Protein AF-A0A7X6ZI01-F1 (afdb_monomer_lite)

Foldseek 3Di:
DDADPQGDDPDDDPVVVVVVVVVVVPPDDPDDCPPPDDPDDDPDAAADPAKDKDWWFDPPPPRPIKIKIKGFAPDWAEWEAEPVDPPADIWGPDPVQFPDPVVWTKGADDDPVGIDTNCVVVVVVCVVVVHTGIYIYID

Structure (mmCIF, N/CA/C/O backbone):
data_AF-A0A7X6ZI01-F1
#
_entry.id   AF-A0A7X6ZI01-F1
#
loop_
_atom_site.group_PDB
_atom_site.id
_atom_site.type_symbol
_atom_site.label_atom_id
_atom_site.label_alt_id
_atom_site.label_comp_id
_atom_site.label_asym_id
_atom_site.label_entity_id
_atom_site.label_seq_id
_atom_site.pdbx_PDB_ins_code
_atom_site.Cartn_x
_atom_site.Cartn_y
_atom_site.Cartn_z
_atom_site.occupancy
_atom_site.B_iso_or_equiv
_atom_site.auth_seq_id
_atom_site.auth_comp_id
_atom_site.auth_asym_id
_atom_site.auth_atom_id
_atom_site.pdbx_PDB_model_num
ATOM 1 N N . MET A 1 1 ? 32.053 9.815 -32.940 1.00 54.69 1 MET A N 1
ATOM 2 C CA . MET A 1 1 ? 31.666 9.407 -31.574 1.00 54.69 1 MET A CA 1
ATOM 3 C C . MET A 1 1 ? 30.928 8.091 -31.699 1.00 54.69 1 MET A C 1
ATOM 5 O O . MET A 1 1 ? 29.859 8.072 -32.291 1.00 54.69 1 MET A O 1
ATOM 9 N N . THR A 1 2 ? 31.544 6.990 -31.284 1.00 57.69 2 THR A N 1
ATOM 10 C CA . THR A 1 2 ? 30.920 5.661 -31.277 1.00 57.69 2 THR A CA 1
ATOM 11 C C . THR A 1 2 ? 29.871 5.624 -30.170 1.00 57.69 2 THR A C 1
ATOM 13 O O . THR A 1 2 ? 30.182 5.929 -29.021 1.00 57.69 2 THR A O 1
ATOM 16 N N . ALA A 1 3 ? 28.622 5.323 -30.525 1.00 75.00 3 ALA A N 1
ATOM 17 C CA . ALA A 1 3 ? 27.555 5.129 -29.554 1.00 75.00 3 ALA A CA 1
ATOM 18 C C . ALA A 1 3 ? 27.797 3.795 -28.837 1.00 75.00 3 ALA A C 1
ATOM 20 O O . ALA A 1 3 ? 27.631 2.730 -29.426 1.00 75.00 3 ALA A O 1
ATOM 21 N N . GLU A 1 4 ? 28.257 3.862 -27.592 1.00 85.12 4 GLU A N 1
ATOM 22 C CA . GLU A 1 4 ? 28.351 2.690 -26.724 1.00 85.12 4 GLU A CA 1
ATOM 23 C C . GLU A 1 4 ? 26.926 2.252 -26.317 1.00 85.1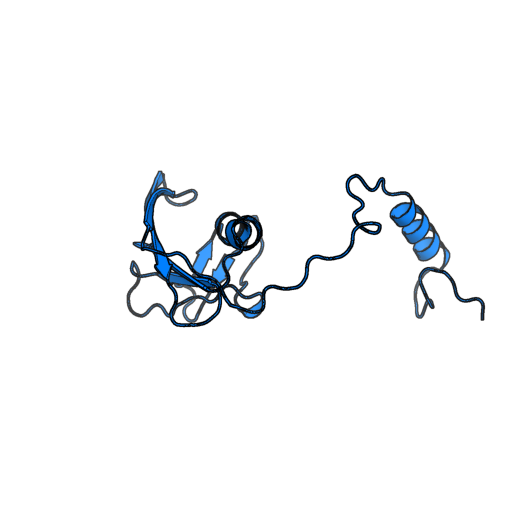2 4 GLU A C 1
ATOM 25 O O . GLU A 1 4 ? 26.036 3.102 -26.193 1.00 85.12 4 GLU A O 1
ATOM 30 N N . PRO A 1 5 ? 26.673 0.955 -26.063 1.00 87.62 5 PRO A N 1
ATOM 31 C CA . PRO A 1 5 ? 25.332 0.448 -25.738 1.00 87.62 5 PRO A CA 1
ATOM 32 C C . PRO A 1 5 ? 24.790 0.958 -24.388 1.00 87.62 5 PRO A C 1
ATOM 34 O O . PRO A 1 5 ? 23.607 0.818 -24.095 1.00 87.62 5 PRO A O 1
ATOM 37 N N . TYR A 1 6 ? 25.651 1.574 -23.576 1.00 87.06 6 TYR A N 1
ATOM 38 C CA . TYR A 1 6 ? 25.330 2.247 -22.315 1.00 87.06 6 TYR A CA 1
ATOM 39 C C . TYR A 1 6 ? 25.322 3.784 -22.428 1.00 87.06 6 TYR A C 1
ATOM 41 O O . TYR A 1 6 ? 25.339 4.482 -21.414 1.00 87.06 6 TYR A O 1
ATOM 49 N N . GLY A 1 7 ? 25.290 4.329 -23.646 1.00 90.19 7 GLY A N 1
ATOM 50 C CA . GLY A 1 7 ? 25.191 5.766 -23.897 1.00 90.19 7 GLY A CA 1
ATOM 51 C C . GLY A 1 7 ? 26.532 6.508 -23.862 1.00 90.19 7 GLY A C 1
ATOM 52 O O . GLY A 1 7 ? 27.585 5.949 -24.164 1.00 90.19 7 GLY A O 1
ATOM 53 N N . ILE A 1 8 ? 26.487 7.807 -23.544 1.00 90.19 8 ILE A N 1
ATOM 54 C CA . ILE A 1 8 ? 27.651 8.707 -23.561 1.00 90.19 8 ILE A CA 1
ATOM 55 C C . ILE A 1 8 ? 28.145 8.939 -22.133 1.00 90.19 8 ILE A C 1
ATOM 57 O O . ILE A 1 8 ? 27.376 9.319 -21.250 1.00 90.19 8 ILE A O 1
ATOM 61 N N . ILE A 1 9 ? 29.447 8.766 -21.912 1.00 87.75 9 ILE A N 1
ATOM 62 C CA . ILE A 1 9 ? 30.076 9.049 -20.620 1.00 87.75 9 ILE A CA 1
ATOM 63 C C . ILE A 1 9 ? 30.339 10.552 -20.518 1.00 87.75 9 ILE A C 1
ATOM 65 O O . ILE A 1 9 ? 31.178 11.088 -21.237 1.00 87.75 9 ILE A O 1
ATOM 69 N N . LEU A 1 10 ? 29.624 11.225 -19.617 1.00 88.56 10 LEU A N 1
ATOM 70 C CA . LEU A 1 10 ? 29.788 12.663 -19.366 1.00 88.56 10 LEU A CA 1
ATOM 71 C C . LEU A 1 10 ? 30.878 12.959 -18.323 1.00 88.56 10 LEU A C 1
ATOM 73 O O . LEU A 1 10 ? 31.504 14.014 -18.369 1.00 88.56 10 LEU A O 1
ATOM 77 N N . ALA A 1 11 ? 31.112 12.031 -17.389 1.00 86.44 11 ALA A N 1
ATOM 78 C CA . ALA A 1 11 ? 32.152 12.112 -16.365 1.00 86.44 11 ALA A CA 1
ATOM 79 C C . ALA A 1 11 ? 32.464 10.719 -15.781 1.00 86.44 11 ALA A C 1
ATOM 81 O O . ALA A 1 11 ? 31.610 9.831 -15.790 1.00 86.44 11 ALA A O 1
ATOM 82 N N . GLY A 1 12 ? 33.669 10.546 -15.227 1.00 85.69 12 GLY A N 1
ATOM 83 C CA . GLY A 1 12 ? 34.103 9.321 -14.539 1.00 85.69 12 GLY A CA 1
ATOM 84 C C . GLY A 1 12 ? 35.096 8.463 -15.330 1.00 85.69 12 GLY A C 1
ATOM 85 O O . GLY A 1 12 ? 35.600 8.860 -16.377 1.00 85.69 12 GLY A O 1
ATOM 86 N N . MET A 1 13 ? 35.417 7.281 -14.794 1.00 89.88 13 MET A N 1
ATOM 87 C CA . MET A 1 13 ? 36.389 6.359 -15.393 1.00 89.88 13 MET A CA 1
ATOM 88 C C . MET A 1 13 ? 35.712 5.440 -16.414 1.00 89.88 13 MET A C 1
ATOM 90 O O . MET A 1 13 ? 34.947 4.551 -16.035 1.00 89.88 13 MET A O 1
ATOM 94 N N . THR A 1 14 ? 36.046 5.606 -17.695 1.00 89.94 14 THR A N 1
ATOM 95 C CA . THR A 1 14 ? 35.467 4.841 -18.813 1.00 89.94 14 THR A CA 1
ATOM 96 C C . THR A 1 14 ? 35.502 3.329 -18.596 1.00 89.94 14 THR A C 1
ATOM 98 O O . THR A 1 14 ? 34.489 2.652 -18.774 1.00 89.94 14 THR A O 1
ATOM 101 N N . ASP A 1 15 ? 36.625 2.796 -18.112 1.00 91.19 15 ASP A N 1
ATOM 102 C CA . ASP A 1 15 ? 36.764 1.354 -17.890 1.00 91.19 15 ASP A CA 1
ATOM 103 C C . ASP A 1 15 ? 35.873 0.834 -16.757 1.00 91.19 15 ASP A C 1
ATOM 105 O O . ASP A 1 15 ? 35.424 -0.311 -16.786 1.00 91.19 15 ASP A O 1
ATOM 109 N N . ALA A 1 16 ? 35.603 1.658 -15.741 1.00 93.31 16 ALA A N 1
ATOM 110 C CA . ALA A 1 16 ? 34.725 1.270 -14.641 1.00 93.31 16 ALA A CA 1
ATOM 111 C C . ALA A 1 16 ? 33.264 1.179 -15.105 1.00 93.31 16 ALA A C 1
ATOM 113 O O . ALA A 1 16 ? 32.555 0.250 -14.706 1.00 93.31 16 ALA A O 1
ATOM 114 N N . VAL A 1 17 ? 32.840 2.099 -15.977 1.00 91.69 17 VAL A N 1
ATOM 115 C CA . VAL A 1 17 ? 31.513 2.078 -16.611 1.00 91.69 17 VAL A CA 1
ATOM 116 C C . VAL A 1 17 ? 31.376 0.844 -17.497 1.00 91.69 17 VAL A C 1
ATOM 118 O O . VAL A 1 17 ? 30.448 0.061 -17.298 1.00 91.69 17 VAL A O 1
ATOM 121 N N . ARG A 1 18 ? 32.349 0.601 -18.386 1.00 92.31 18 ARG A N 1
ATOM 122 C CA . ARG A 1 18 ? 32.354 -0.565 -19.280 1.00 92.31 18 ARG A CA 1
ATOM 123 C C . ARG A 1 18 ? 32.269 -1.883 -18.510 1.00 92.31 18 ARG A C 1
ATOM 125 O O . ARG A 1 18 ? 31.358 -2.669 -18.749 1.00 92.31 18 ARG A O 1
ATOM 132 N N . ARG A 1 19 ? 33.143 -2.100 -17.518 1.00 94.62 19 ARG A N 1
ATOM 133 C CA . ARG A 1 19 ? 33.111 -3.319 -16.684 1.00 94.62 19 ARG A CA 1
ATOM 134 C C . ARG A 1 19 ? 31.791 -3.486 -15.934 1.00 94.62 19 ARG A C 1
ATOM 136 O O . ARG A 1 19 ? 31.326 -4.607 -15.743 1.00 94.62 19 ARG A O 1
ATOM 143 N N . SER A 1 20 ? 31.199 -2.386 -15.468 1.00 93.25 20 SER A N 1
ATOM 144 C CA . SER A 1 20 ? 29.922 -2.432 -14.751 1.00 93.25 20 SER A CA 1
ATOM 145 C C . SER A 1 20 ? 28.776 -2.815 -15.675 1.00 93.25 20 SER A C 1
ATOM 147 O O . SER A 1 20 ? 27.977 -3.667 -15.294 1.00 93.25 20 SER A O 1
ATOM 149 N N . TYR A 1 21 ? 28.746 -2.260 -16.888 1.00 94.06 21 TYR A N 1
ATOM 150 C CA . TYR A 1 21 ? 27.786 -2.643 -17.916 1.00 94.06 21 TYR A CA 1
ATOM 151 C C . TYR A 1 21 ? 27.943 -4.110 -18.318 1.00 94.06 21 TYR A C 1
ATOM 153 O O . TYR A 1 21 ? 26.971 -4.852 -18.281 1.00 94.06 21 TYR A O 1
ATOM 161 N N . GLU A 1 22 ? 29.161 -4.567 -18.617 1.00 95.06 22 GLU A N 1
ATOM 162 C CA . GLU A 1 22 ? 29.402 -5.967 -18.986 1.00 95.06 22 GLU A CA 1
ATOM 163 C C . GLU A 1 22 ? 28.988 -6.949 -17.887 1.00 95.06 22 GLU A C 1
ATOM 165 O O . GLU A 1 22 ? 28.544 -8.057 -18.179 1.00 95.06 22 GLU A O 1
ATOM 170 N N . ARG A 1 23 ? 29.165 -6.569 -16.617 1.00 95.94 23 ARG A N 1
ATOM 171 C CA . ARG A 1 23 ? 28.719 -7.364 -15.470 1.00 95.94 23 ARG A CA 1
ATOM 172 C C . ARG A 1 23 ? 27.199 -7.370 -15.347 1.00 95.94 23 ARG A C 1
ATOM 174 O O . ARG A 1 23 ? 26.645 -8.421 -15.059 1.00 95.94 23 ARG A O 1
ATOM 181 N N . TRP A 1 24 ? 26.545 -6.226 -15.542 1.00 93.06 24 TRP A N 1
ATOM 182 C CA . TRP A 1 24 ? 25.085 -6.115 -15.538 1.00 93.06 24 TRP A CA 1
ATOM 183 C C . TRP A 1 24 ? 24.458 -6.927 -16.680 1.00 93.06 24 TRP A C 1
ATOM 185 O O . TRP A 1 24 ? 23.585 -7.745 -16.428 1.00 93.06 24 TRP A O 1
ATOM 195 N N . ALA A 1 25 ? 24.983 -6.803 -17.901 1.00 92.81 25 ALA A N 1
ATOM 196 C CA . ALA A 1 25 ? 24.504 -7.526 -19.081 1.00 92.81 25 ALA A CA 1
ATOM 197 C C . ALA A 1 25 ? 24.701 -9.052 -18.994 1.00 92.81 25 ALA A C 1
ATOM 199 O O . ALA A 1 25 ? 24.052 -9.802 -19.714 1.00 92.81 25 ALA A O 1
ATOM 200 N N . ARG A 1 26 ? 25.608 -9.519 -18.123 1.00 94.44 26 ARG A N 1
ATOM 201 C CA . ARG A 1 26 ? 25.838 -10.943 -17.827 1.00 94.44 26 ARG A CA 1
ATOM 202 C C . ARG A 1 26 ? 25.020 -11.466 -16.645 1.00 94.44 26 ARG A C 1
ATOM 204 O O . ARG A 1 26 ? 25.174 -12.636 -16.296 1.00 94.44 26 ARG A O 1
ATOM 211 N N . GLN A 1 27 ? 24.209 -10.633 -15.992 1.00 94.00 27 GLN A N 1
ATOM 212 C CA . GLN A 1 27 ? 23.311 -11.127 -14.952 1.00 94.00 27 GLN A CA 1
ATOM 213 C C . GLN A 1 27 ? 22.333 -12.116 -15.583 1.00 94.00 27 GLN A C 1
ATOM 215 O O . GLN A 1 27 ? 21.741 -11.834 -16.621 1.00 94.00 27 GLN A O 1
ATOM 220 N N . ALA A 1 28 ? 22.210 -13.297 -14.976 1.00 92.94 28 ALA A N 1
ATOM 221 C CA . ALA A 1 28 ? 21.239 -14.278 -15.424 1.00 92.94 28 ALA A CA 1
ATOM 222 C C . ALA A 1 28 ? 19.838 -13.682 -15.255 1.00 92.94 28 ALA A C 1
ATOM 224 O O . ALA A 1 28 ? 19.469 -13.289 -14.150 1.00 92.94 28 ALA A O 1
ATOM 225 N N . VAL A 1 29 ? 19.092 -13.604 -16.354 1.00 88.94 29 VAL A N 1
ATOM 226 C CA . VAL A 1 29 ? 17.675 -13.252 -16.327 1.00 88.94 29 VAL A CA 1
ATOM 227 C C . VAL A 1 29 ? 16.918 -14.544 -16.055 1.00 88.94 29 VAL A C 1
ATOM 229 O O . VAL A 1 29 ? 16.878 -15.447 -16.886 1.00 88.94 29 VAL A O 1
ATOM 232 N N . ASP A 1 30 ? 16.391 -14.658 -14.846 1.00 89.62 30 ASP A N 1
ATOM 233 C CA . ASP A 1 30 ? 15.565 -15.773 -14.391 1.00 89.62 30 ASP A CA 1
ATOM 234 C C . ASP A 1 30 ? 14.121 -15.667 -14.898 1.00 89.62 30 ASP A C 1
ATOM 236 O O . ASP A 1 30 ? 13.437 -16.684 -15.031 1.00 89.62 30 ASP A O 1
ATOM 240 N N . TRP A 1 31 ? 13.678 -14.454 -15.238 1.00 85.25 31 TRP A N 1
ATOM 241 C CA . TRP A 1 31 ? 12.353 -14.201 -15.786 1.00 85.25 31 TRP A CA 1
ATOM 242 C C . TRP A 1 31 ? 12.384 -13.158 -16.911 1.00 85.25 31 TRP A C 1
ATOM 244 O O . TRP A 1 31 ? 12.428 -11.954 -16.666 1.00 85.25 31 TRP A O 1
ATOM 254 N N . ASP A 1 32 ? 12.358 -13.637 -18.157 1.00 86.75 32 ASP A N 1
ATOM 255 C CA . ASP A 1 32 ? 12.221 -12.807 -19.356 1.00 86.75 32 ASP A CA 1
ATOM 256 C C . ASP A 1 32 ? 10.789 -12.924 -19.901 1.00 86.75 32 ASP A C 1
ATOM 258 O O . ASP A 1 32 ? 10.286 -14.027 -20.128 1.00 86.75 32 ASP A O 1
ATOM 262 N N . LEU A 1 33 ? 10.119 -11.783 -20.056 1.00 87.62 33 LEU A N 1
ATOM 263 C CA . LEU A 1 33 ? 8.774 -11.667 -20.628 1.00 87.62 33 LEU A CA 1
ATOM 264 C C . LEU A 1 33 ? 8.772 -10.806 -21.901 1.00 87.62 33 LEU A C 1
ATOM 266 O O . LEU A 1 33 ? 7.707 -10.418 -22.373 1.00 87.62 33 LEU A O 1
ATOM 270 N N . THR A 1 34 ? 9.947 -10.478 -22.447 1.00 87.50 34 THR A N 1
ATOM 271 C CA . THR A 1 34 ? 10.099 -9.534 -23.568 1.00 87.50 34 THR A CA 1
ATOM 272 C C . THR A 1 34 ? 9.475 -10.056 -24.865 1.00 87.50 34 THR A C 1
ATOM 274 O O . THR A 1 34 ? 9.103 -9.272 -25.736 1.00 87.50 34 THR A O 1
ATOM 277 N N . ASP A 1 35 ? 9.336 -11.375 -25.000 1.00 90.62 35 ASP A N 1
ATOM 278 C CA . ASP A 1 35 ? 8.684 -12.043 -26.129 1.00 90.62 35 ASP A CA 1
ATOM 279 C C . ASP A 1 35 ? 7.157 -12.136 -25.989 1.00 90.62 35 ASP A C 1
ATOM 281 O O . ASP A 1 35 ? 6.468 -12.523 -26.938 1.00 90.62 35 ASP A O 1
ATOM 285 N N . ARG A 1 36 ? 6.608 -11.778 -24.823 1.00 88.81 36 ARG A N 1
ATOM 286 C CA . ARG A 1 36 ? 5.172 -11.837 -24.567 1.00 88.81 36 ARG A CA 1
ATOM 287 C C . ARG A 1 36 ? 4.521 -10.494 -24.882 1.00 88.81 36 ARG A C 1
ATOM 289 O O . ARG A 1 36 ? 5.055 -9.447 -24.511 1.00 88.81 36 ARG A O 1
ATOM 296 N N . PRO A 1 37 ? 3.350 -10.494 -25.541 1.00 87.38 37 PRO A N 1
ATOM 297 C CA . PRO A 1 37 ? 2.565 -9.278 -25.661 1.00 87.38 37 PRO A CA 1
ATOM 298 C C . PRO A 1 37 ? 2.209 -8.774 -24.258 1.00 87.38 37 PRO A C 1
ATOM 300 O O . PRO A 1 37 ? 1.854 -9.559 -23.380 1.00 87.38 37 PRO A O 1
ATOM 303 N N . VAL A 1 38 ? 2.328 -7.464 -24.052 1.00 84.69 38 VAL A N 1
ATOM 304 C CA . VAL A 1 38 ? 1.908 -6.822 -22.805 1.00 84.69 38 VAL A CA 1
ATOM 305 C C . VAL A 1 38 ? 0.386 -6.890 -22.727 1.00 84.69 38 VAL A C 1
ATOM 307 O O . VAL A 1 38 ? -0.291 -6.552 -23.703 1.00 84.69 38 VAL A O 1
ATOM 310 N N . ASP A 1 39 ? -0.145 -7.311 -21.580 1.00 82.31 39 ASP A N 1
ATOM 311 C CA . ASP A 1 39 ? -1.584 -7.264 -21.334 1.00 82.31 39 ASP A CA 1
ATOM 312 C C . ASP A 1 39 ? -2.085 -5.822 -21.470 1.00 82.31 39 ASP A C 1
ATOM 314 O O . ASP A 1 39 ? -1.429 -4.864 -21.046 1.00 82.31 39 ASP A O 1
ATOM 318 N N . ALA A 1 40 ? -3.252 -5.650 -22.091 1.00 84.19 40 ALA A N 1
ATOM 319 C CA . ALA A 1 40 ? -3.862 -4.333 -22.171 1.00 84.19 40 ALA A CA 1
ATOM 320 C C . ALA A 1 40 ? -4.107 -3.802 -20.746 1.00 84.19 40 ALA A C 1
ATOM 322 O O . ALA A 1 40 ? -4.544 -4.566 -19.885 1.00 84.19 40 ALA A O 1
ATOM 323 N N . PRO A 1 41 ? -3.839 -2.513 -20.475 1.00 80.75 41 PRO A N 1
ATOM 324 C CA . PRO A 1 41 ? -4.120 -1.953 -19.165 1.00 80.75 41 PRO A CA 1
ATOM 325 C C . PRO A 1 41 ? -5.626 -1.991 -18.902 1.00 80.75 41 PRO A C 1
ATOM 327 O O . PRO A 1 41 ? -6.423 -1.637 -19.777 1.00 80.75 41 PRO A O 1
ATOM 330 N N . ASP A 1 42 ? -6.013 -2.361 -17.684 1.00 83.81 42 ASP A N 1
ATOM 331 C CA . ASP A 1 42 ? -7.399 -2.224 -17.257 1.00 83.81 42 ASP A CA 1
ATOM 332 C C . ASP A 1 42 ? -7.801 -0.745 -17.260 1.00 83.81 42 ASP A C 1
ATOM 334 O O . ASP A 1 42 ? -7.125 0.125 -16.707 1.00 83.81 42 ASP A O 1
ATOM 338 N N . LEU A 1 43 ? -8.922 -0.452 -17.920 1.00 87.69 43 LEU A N 1
ATOM 339 C CA . LEU A 1 43 ? -9.434 0.914 -18.070 1.00 87.69 43 LEU A CA 1
ATOM 340 C C . LEU A 1 43 ? -10.318 1.348 -16.896 1.00 87.69 43 LEU A C 1
ATOM 342 O O . LEU A 1 43 ? -10.714 2.511 -16.819 1.00 87.69 43 LEU A O 1
ATOM 346 N N . GLN A 1 44 ? -10.666 0.416 -16.009 1.00 90.75 44 GLN A N 1
ATOM 347 C CA . GLN A 1 44 ? -11.534 0.659 -14.866 1.00 90.75 44 GLN A CA 1
ATOM 348 C C . GLN A 1 44 ? -10.772 0.395 -13.578 1.00 90.75 44 GLN A C 1
ATOM 350 O O . GLN A 1 44 ? -10.114 -0.630 -13.439 1.00 90.75 44 GLN A O 1
ATOM 355 N N . GLN A 1 45 ? -10.902 1.322 -12.631 1.00 91.81 45 GLN A N 1
ATOM 356 C CA . GLN A 1 45 ? -10.361 1.119 -11.298 1.00 91.81 45 GLN A CA 1
ATOM 357 C C . GLN A 1 45 ? -11.168 0.068 -10.543 1.00 91.81 45 GLN A C 1
ATOM 359 O O . GLN A 1 45 ? -12.396 0.015 -10.619 1.00 91.81 45 GLN A O 1
ATOM 364 N N . THR A 1 46 ? -10.457 -0.723 -9.760 1.00 93.62 46 THR A N 1
ATOM 365 C CA . THR A 1 46 ? -10.992 -1.838 -8.985 1.00 93.62 46 THR A CA 1
ATOM 366 C C . THR A 1 46 ? -10.936 -1.563 -7.482 1.00 93.62 46 THR A C 1
ATOM 368 O O . THR A 1 46 ? -10.080 -0.838 -6.967 1.00 93.62 46 THR A O 1
ATOM 371 N N . THR A 1 47 ? -11.865 -2.168 -6.747 1.00 95.38 47 THR A N 1
ATOM 372 C CA . THR A 1 47 ? -11.888 -2.183 -5.281 1.00 95.38 47 THR A CA 1
ATOM 373 C C . THR A 1 47 ? -12.497 -3.498 -4.792 1.00 95.38 47 THR A C 1
ATOM 375 O O . THR A 1 47 ? -13.001 -4.292 -5.588 1.00 95.38 47 THR A O 1
ATOM 378 N N . ILE A 1 48 ? -12.441 -3.767 -3.489 1.00 95.12 48 ILE A N 1
ATOM 379 C CA . ILE A 1 48 ? -13.053 -4.970 -2.913 1.00 95.12 48 ILE A CA 1
ATOM 380 C C . ILE A 1 48 ? -14.581 -4.859 -2.914 1.00 95.12 48 ILE A C 1
ATOM 382 O O . ILE A 1 48 ? -15.137 -3.789 -2.698 1.00 95.12 48 ILE A O 1
ATOM 386 N N . GLY A 1 49 ? -15.283 -5.978 -3.105 1.00 95.12 49 GLY A N 1
ATOM 387 C CA . GLY A 1 49 ? -16.752 -5.976 -3.141 1.00 95.12 49 GLY A CA 1
ATOM 388 C C . GLY A 1 49 ? -17.427 -5.777 -1.777 1.00 95.12 49 GLY A C 1
ATOM 389 O O . GLY A 1 49 ? -18.585 -5.374 -1.716 1.00 95.12 49 GLY A O 1
ATOM 390 N N . GLN A 1 50 ? -16.731 -6.067 -0.674 1.00 95.00 50 GLN A N 1
ATOM 391 C CA . GLN A 1 50 ? -17.263 -5.936 0.684 1.00 95.00 50 GLN A CA 1
ATOM 392 C C . GLN A 1 50 ? -16.149 -5.683 1.698 1.00 95.00 50 GLN A C 1
ATOM 394 O O . GLN A 1 50 ? -14.990 -6.012 1.449 1.00 95.00 50 GLN A O 1
ATOM 399 N N . ARG A 1 51 ? -16.519 -5.144 2.865 1.00 97.19 51 ARG A N 1
ATOM 400 C CA . ARG A 1 51 ? -15.583 -4.943 3.976 1.00 97.19 51 ARG A CA 1
ATOM 401 C C . ARG A 1 51 ? -15.073 -6.279 4.529 1.00 97.19 51 ARG A C 1
ATOM 403 O O . ARG A 1 51 ? -15.858 -7.210 4.709 1.00 97.19 51 ARG A O 1
ATOM 410 N N . VAL A 1 52 ? -13.790 -6.348 4.872 1.00 97.12 52 VAL A N 1
ATOM 411 C CA . VAL A 1 52 ? -13.153 -7.532 5.471 1.00 97.12 52 VAL A CA 1
ATOM 412 C C . VAL A 1 52 ? -12.274 -7.103 6.639 1.00 97.12 52 VAL A C 1
ATOM 414 O O . VAL A 1 52 ? -11.518 -6.146 6.525 1.00 97.12 52 VAL A O 1
ATOM 417 N N . ALA A 1 53 ? -12.355 -7.816 7.763 1.00 97.44 53 ALA A N 1
ATOM 418 C CA . ALA A 1 53 ? -11.535 -7.556 8.942 1.00 97.44 53 ALA A CA 1
ATOM 419 C C . ALA A 1 53 ? -10.571 -8.718 9.201 1.00 97.44 53 ALA A C 1
ATOM 421 O O . ALA A 1 53 ? -10.963 -9.884 9.137 1.00 97.44 53 ALA A O 1
ATOM 422 N N . VAL A 1 54 ? -9.320 -8.400 9.529 1.00 94.94 54 VAL A N 1
ATOM 423 C CA . VAL A 1 54 ? -8.292 -9.377 9.899 1.00 94.94 54 VAL A CA 1
ATOM 424 C C . VAL A 1 54 ? -7.618 -8.917 11.182 1.00 94.94 54 VAL A C 1
ATOM 426 O O . VAL A 1 54 ? -7.157 -7.782 11.276 1.00 94.94 54 VAL A O 1
ATOM 429 N N . SER A 1 55 ? -7.527 -9.809 12.168 1.00 93.69 55 SER A N 1
ATOM 430 C CA . SER A 1 55 ? -6.864 -9.529 13.442 1.00 93.69 55 SER A CA 1
ATOM 431 C C . SER A 1 55 ? -5.663 -10.444 13.642 1.00 93.69 55 SER A C 1
ATOM 433 O O . SER A 1 55 ? -5.781 -11.667 13.541 1.00 93.69 55 SER A O 1
ATOM 435 N N . GLY A 1 56 ? -4.525 -9.867 14.013 1.00 89.19 56 GLY A N 1
ATOM 436 C CA . GLY A 1 56 ? -3.281 -10.600 14.230 1.00 89.19 56 GLY A CA 1
ATOM 437 C C . GLY A 1 56 ? -2.352 -9.894 15.216 1.00 89.19 56 GLY A C 1
ATOM 438 O O . GLY A 1 56 ? -2.638 -8.775 15.641 1.00 89.19 56 GLY A O 1
ATOM 439 N N . PRO A 1 57 ? -1.256 -10.547 15.631 1.00 86.88 57 PRO A N 1
ATOM 440 C CA . PRO A 1 57 ? -0.277 -9.937 16.522 1.00 86.88 57 PRO A CA 1
ATOM 441 C C . PRO A 1 57 ? 0.511 -8.835 15.801 1.00 86.88 57 PRO A C 1
ATOM 443 O O . PRO A 1 57 ? 1.016 -9.042 14.698 1.00 86.88 57 PRO A O 1
ATOM 446 N N . GLY A 1 58 ? 0.671 -7.681 16.446 1.00 78.44 58 GLY A N 1
ATOM 447 C CA . GLY A 1 58 ? 1.564 -6.627 15.971 1.00 78.44 58 GLY A CA 1
ATOM 448 C C . GLY A 1 58 ? 3.039 -7.013 16.129 1.00 78.44 58 GLY A C 1
ATOM 449 O O . GLY A 1 58 ? 3.456 -7.504 17.179 1.00 78.44 58 GLY A O 1
ATOM 450 N N . THR A 1 59 ? 3.853 -6.748 15.103 1.00 74.81 59 THR A N 1
ATOM 451 C CA . THR A 1 59 ? 5.282 -7.117 15.078 1.00 74.81 59 THR A CA 1
ATOM 452 C C . THR A 1 59 ? 6.132 -6.351 16.099 1.00 74.81 59 THR A C 1
ATOM 454 O O . THR A 1 59 ? 7.118 -6.891 16.591 1.00 74.81 59 THR A O 1
ATOM 457 N N . PHE A 1 60 ? 5.773 -5.104 16.433 1.00 69.38 60 PHE A N 1
ATOM 458 C CA . PHE A 1 60 ? 6.612 -4.224 17.265 1.00 69.38 60 PHE A CA 1
ATOM 459 C C . PHE A 1 60 ? 6.110 -3.991 18.695 1.00 69.38 60 PHE A C 1
ATOM 461 O O . PHE A 1 60 ? 6.925 -3.754 19.582 1.00 69.38 60 PHE A O 1
ATOM 468 N N . LEU A 1 61 ? 4.800 -4.054 18.939 1.00 63.44 61 LEU A N 1
ATOM 469 C CA . LEU A 1 61 ? 4.189 -3.780 20.245 1.00 63.44 61 LEU A CA 1
ATOM 470 C C . LEU A 1 61 ? 3.814 -5.091 20.939 1.00 63.44 61 LEU A C 1
ATOM 472 O O . LEU A 1 61 ? 2.652 -5.465 20.983 1.00 63.44 61 LEU A O 1
ATOM 476 N N . GLY A 1 62 ? 4.809 -5.832 21.433 1.00 60.88 62 GLY A N 1
ATOM 477 C CA . GLY A 1 62 ? 4.593 -6.878 22.444 1.00 60.88 62 GLY A CA 1
ATOM 478 C C . GLY A 1 62 ? 3.543 -7.961 22.135 1.00 60.88 62 GLY A C 1
ATOM 479 O O . GLY A 1 62 ? 2.997 -8.529 23.074 1.00 60.88 62 GLY A O 1
ATOM 480 N N . ARG A 1 63 ? 3.264 -8.270 20.857 1.00 64.69 63 ARG A N 1
ATOM 481 C CA . ARG A 1 63 ? 2.175 -9.169 20.401 1.00 64.69 63 ARG A CA 1
ATOM 482 C C . ARG A 1 63 ? 0.753 -8.674 20.687 1.00 64.69 63 ARG A C 1
ATOM 484 O O . ARG A 1 63 ? -0.184 -9.472 20.629 1.00 64.69 63 ARG A O 1
ATOM 491 N N . GLU A 1 64 ? 0.569 -7.389 20.962 1.00 77.75 64 GLU A N 1
ATOM 492 C CA . GLU A 1 64 ? -0.760 -6.796 21.058 1.00 77.75 64 GLU A CA 1
ATOM 493 C C . GLU A 1 64 ? -1.531 -7.077 19.763 1.00 77.75 64 GLU A C 1
ATOM 495 O O . GLU A 1 64 ? -1.001 -6.916 18.656 1.00 77.75 64 GLU A O 1
ATOM 500 N N . ARG A 1 65 ? -2.762 -7.582 19.898 1.00 84.12 65 ARG A N 1
ATOM 501 C CA . ARG A 1 65 ? -3.597 -7.879 18.737 1.00 84.12 65 ARG A CA 1
ATOM 502 C C . ARG A 1 65 ? -4.062 -6.567 18.132 1.00 84.12 65 ARG A C 1
ATOM 504 O O . ARG A 1 65 ? -4.665 -5.752 18.818 1.00 84.12 65 ARG A O 1
ATOM 511 N N . ARG A 1 66 ? -3.819 -6.406 16.838 1.00 88.56 66 ARG A N 1
ATOM 512 C CA . ARG A 1 66 ? -4.327 -5.291 16.043 1.00 88.56 66 ARG A CA 1
ATOM 513 C C . ARG A 1 66 ? -5.289 -5.823 15.005 1.00 88.56 66 ARG A C 1
ATOM 515 O O . ARG A 1 66 ? -5.100 -6.931 14.493 1.00 88.56 66 ARG A O 1
ATOM 522 N N . THR A 1 67 ? -6.328 -5.047 14.735 1.00 93.69 67 THR A N 1
ATOM 523 C CA . THR A 1 67 ? -7.325 -5.377 13.721 1.00 93.69 67 THR A CA 1
ATOM 524 C C . THR A 1 67 ? -7.191 -4.395 12.577 1.00 93.69 67 THR A C 1
ATOM 526 O O . THR A 1 67 ? -7.220 -3.185 12.784 1.00 93.69 67 THR A O 1
ATOM 529 N N . LEU A 1 68 ? -7.034 -4.935 11.375 1.00 95.56 68 LEU A N 1
ATOM 530 C CA . LEU A 1 68 ? -7.104 -4.181 10.138 1.00 95.56 68 LEU A CA 1
ATOM 531 C C . LEU A 1 68 ? -8.462 -4.427 9.498 1.00 95.56 68 LEU A C 1
ATOM 533 O O . LEU A 1 68 ? -8.881 -5.579 9.369 1.00 95.56 68 LEU A O 1
ATOM 537 N N . VAL A 1 69 ? -9.132 -3.360 9.081 1.00 97.56 69 VAL A N 1
ATOM 538 C CA . VAL A 1 69 ? -10.363 -3.437 8.294 1.00 97.56 69 VAL A CA 1
ATOM 539 C C . VAL A 1 69 ? -10.085 -2.883 6.910 1.00 97.56 69 VAL A C 1
ATOM 541 O O . VAL A 1 69 ? -9.709 -1.726 6.761 1.00 97.56 69 VAL A O 1
ATOM 544 N N . PHE A 1 70 ? -10.268 -3.724 5.904 1.00 97.31 70 PHE A N 1
ATOM 545 C CA . PHE A 1 70 ? -10.203 -3.363 4.499 1.00 97.31 70 PHE A CA 1
ATOM 546 C C . PHE A 1 70 ? -11.615 -3.025 4.037 1.00 97.31 70 PHE A C 1
ATOM 548 O O . PHE A 1 70 ? -12.536 -3.822 4.231 1.00 97.31 70 PHE A O 1
ATOM 555 N N . GLU A 1 71 ? -11.795 -1.863 3.426 1.00 97.38 71 GLU A N 1
ATOM 556 C CA . GLU A 1 71 ? -13.078 -1.423 2.883 1.00 97.38 71 GLU A CA 1
ATOM 557 C C . GLU A 1 71 ? -12.896 -0.715 1.529 1.00 97.38 71 GLU A C 1
ATOM 559 O O . GLU A 1 71 ? -11.788 -0.256 1.213 1.00 97.38 71 GLU A O 1
ATOM 564 N N . PRO A 1 72 ? -13.964 -0.631 0.715 1.00 96.69 72 PRO A N 1
ATOM 565 C CA . PRO A 1 72 ? -13.930 0.158 -0.507 1.00 96.69 72 PRO A CA 1
ATOM 566 C C . PRO A 1 72 ? -13.543 1.611 -0.212 1.00 96.69 72 PRO A C 1
ATOM 568 O O . PRO A 1 72 ? -14.129 2.236 0.672 1.00 96.69 72 PRO A O 1
ATOM 571 N N . ALA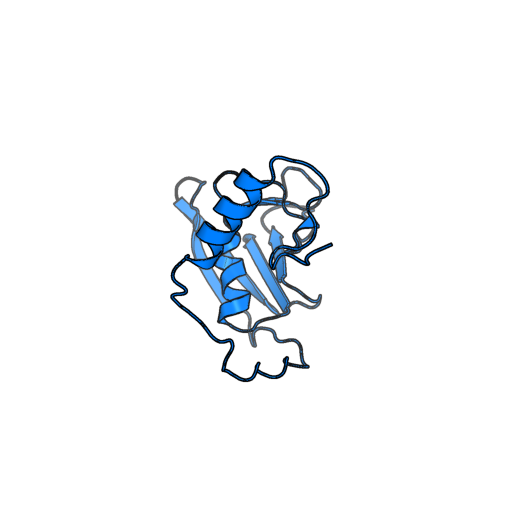 A 1 73 ? -12.570 2.160 -0.944 1.00 92.00 73 ALA A N 1
ATOM 572 C CA . ALA A 1 73 ? -12.214 3.572 -0.815 1.00 92.00 73 ALA A CA 1
ATOM 573 C C . ALA A 1 73 ? -13.050 4.448 -1.751 1.00 92.00 73 ALA A C 1
ATOM 575 O O . ALA A 1 73 ? -13.235 4.120 -2.922 1.00 92.00 73 ALA A O 1
ATOM 576 N N . ALA A 1 74 ? -13.500 5.594 -1.232 1.00 81.56 74 ALA A N 1
ATOM 577 C CA . ALA A 1 74 ? -14.117 6.644 -2.039 1.00 81.56 74 ALA A CA 1
ATOM 578 C C . ALA A 1 74 ? -13.073 7.437 -2.845 1.00 81.56 74 ALA A C 1
ATOM 580 O O . ALA A 1 74 ? -13.342 7.851 -3.970 1.00 81.56 74 ALA A O 1
ATOM 581 N N . GLU A 1 75 ? -11.881 7.641 -2.275 1.00 89.56 75 GLU A N 1
ATOM 582 C CA . GLU A 1 75 ? -10.765 8.300 -2.953 1.00 89.56 75 GLU A CA 1
ATOM 583 C C . GLU A 1 75 ? -9.899 7.282 -3.708 1.00 89.56 75 GLU A C 1
ATOM 585 O O . GLU A 1 75 ? -9.624 6.204 -3.171 1.00 89.56 75 GLU A O 1
ATOM 590 N N . PRO A 1 76 ? -9.418 7.611 -4.923 1.00 92.88 76 PRO A N 1
ATOM 591 C CA . PRO A 1 76 ? -8.526 6.733 -5.664 1.00 92.88 76 PRO A CA 1
ATOM 592 C C . PRO A 1 76 ? -7.256 6.381 -4.888 1.00 92.88 76 PRO A C 1
ATOM 594 O O . PRO A 1 76 ? -6.663 7.228 -4.215 1.00 92.88 76 PRO A O 1
ATOM 597 N N . GLY A 1 77 ? -6.788 5.145 -5.049 1.00 94.75 77 GLY A N 1
ATOM 598 C CA . GLY A 1 77 ? -5.545 4.680 -4.442 1.00 94.75 77 GLY A CA 1
ATOM 599 C C . GLY A 1 77 ? -5.730 3.989 -3.093 1.00 94.75 77 GLY A C 1
ATOM 600 O O . GLY A 1 77 ? -6.834 3.764 -2.601 1.00 94.75 77 GLY A O 1
ATOM 601 N N . TRP A 1 78 ? -4.605 3.606 -2.497 1.00 96.88 78 TRP A N 1
ATOM 602 C CA . TRP A 1 78 ? -4.586 2.921 -1.210 1.00 96.88 78 TRP A CA 1
ATOM 603 C C . TRP A 1 78 ? -4.332 3.908 -0.080 1.00 96.88 78 TRP A C 1
ATOM 605 O O . TRP A 1 78 ? -3.445 4.760 -0.177 1.00 96.88 78 TRP A O 1
ATOM 615 N N . TRP A 1 79 ? -5.073 3.754 1.010 1.00 97.38 79 TRP A N 1
ATOM 616 C CA . TRP A 1 79 ? -5.043 4.657 2.152 1.00 97.38 79 TRP A CA 1
ATOM 617 C C . TRP A 1 79 ? -5.007 3.870 3.454 1.00 97.38 79 TRP A C 1
ATOM 619 O O . TRP A 1 79 ? -5.653 2.833 3.579 1.00 97.38 79 TRP A O 1
ATOM 629 N N . PHE A 1 80 ? -4.276 4.386 4.439 1.00 97.12 80 PHE A N 1
ATOM 630 C CA . PHE A 1 80 ? -4.340 3.905 5.814 1.00 97.12 80 PHE A CA 1
ATOM 631 C C . PHE A 1 80 ? -5.024 4.940 6.700 1.00 97.12 80 PHE A C 1
ATOM 633 O O . PHE A 1 80 ? -4.595 6.090 6.734 1.00 97.12 80 PHE A O 1
ATOM 640 N N . ALA A 1 81 ? -6.032 4.532 7.462 1.00 96.06 81 ALA A N 1
ATOM 641 C CA . ALA A 1 81 ? -6.663 5.362 8.482 1.00 96.06 81 ALA A CA 1
ATOM 642 C C . ALA A 1 81 ? -6.359 4.793 9.873 1.00 96.06 81 ALA A C 1
ATOM 644 O O . ALA A 1 81 ? -6.643 3.631 10.157 1.00 96.06 81 ALA A O 1
ATOM 645 N N . ARG A 1 82 ? -5.758 5.610 10.739 1.00 94.94 82 ARG A N 1
ATOM 646 C CA . ARG A 1 82 ? -5.478 5.274 12.142 1.00 94.94 82 ARG A CA 1
ATOM 647 C C . ARG A 1 82 ? -6.678 5.673 12.998 1.00 94.94 82 ARG A C 1
ATOM 649 O O . ARG A 1 82 ? -6.664 6.738 13.603 1.00 94.94 82 ARG A O 1
ATOM 656 N N . GLU A 1 83 ? -7.735 4.861 13.002 1.00 94.69 83 GLU A N 1
ATOM 657 C CA . GLU A 1 83 ? -8.932 5.139 13.819 1.00 94.69 83 GLU A CA 1
ATOM 658 C C . GLU A 1 83 ? -8.660 4.973 15.321 1.00 94.69 83 GLU A C 1
ATOM 660 O O . GLU A 1 83 ? -9.373 5.527 16.155 1.00 94.69 83 GLU A O 1
ATOM 665 N N . ASP A 1 84 ? -7.575 4.283 15.668 1.00 92.50 84 ASP A N 1
ATOM 666 C CA . A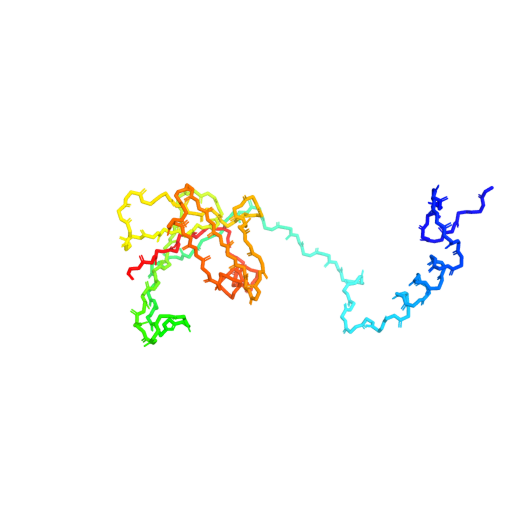SP A 1 84 ? -7.032 4.203 17.020 1.00 92.50 84 ASP A CA 1
ATOM 667 C C . ASP A 1 84 ? -6.400 5.521 17.518 1.00 92.50 84 ASP A C 1
ATOM 669 O O . ASP A 1 84 ? -6.028 5.622 18.689 1.00 92.50 84 ASP A O 1
ATOM 673 N N . GLN A 1 85 ? -6.268 6.539 16.660 1.00 93.12 85 GLN A N 1
ATOM 674 C CA . GLN A 1 85 ? -5.707 7.840 17.010 1.00 93.12 85 GLN A CA 1
ATOM 675 C C . GLN A 1 85 ? -6.673 8.983 16.668 1.00 93.12 85 GLN A C 1
ATOM 677 O O . GLN A 1 85 ? -7.090 9.156 15.525 1.00 93.12 85 GLN A O 1
ATOM 682 N N . ALA A 1 86 ? -6.964 9.831 17.658 1.00 90.00 86 ALA A N 1
ATOM 683 C CA . ALA A 1 86 ? -7.758 11.038 17.443 1.00 90.00 86 ALA A CA 1
ATOM 684 C C . ALA A 1 86 ? -7.066 12.006 16.464 1.00 90.00 86 ALA A C 1
ATOM 686 O O . ALA A 1 86 ? -5.843 12.177 16.498 1.00 90.00 86 ALA A O 1
ATOM 687 N N . ASP A 1 87 ? -7.868 12.636 15.602 1.00 88.38 87 ASP A N 1
ATOM 688 C CA . ASP A 1 87 ? -7.459 13.672 14.643 1.00 88.38 87 ASP A CA 1
ATOM 689 C C . ASP A 1 87 ? -6.345 13.251 13.660 1.00 88.38 87 ASP A C 1
ATOM 691 O O . ASP A 1 87 ? -5.630 14.084 13.093 1.00 88.38 87 ASP A O 1
ATOM 695 N N . ALA A 1 88 ? -6.178 11.944 13.435 1.00 93.69 88 ALA A N 1
ATOM 696 C CA . ALA A 1 88 ? -5.231 11.420 12.463 1.00 93.69 88 ALA A CA 1
ATOM 697 C C . ALA A 1 88 ? -5.803 11.499 11.040 1.00 93.69 88 ALA A C 1
ATOM 699 O O . ALA A 1 88 ? -6.796 10.854 10.706 1.00 93.69 88 ALA A O 1
ATOM 700 N N . LEU A 1 89 ? -5.134 12.259 10.170 1.00 93.12 89 LEU A N 1
ATOM 701 C CA . LEU A 1 89 ? -5.452 12.262 8.742 1.00 93.12 89 LEU A CA 1
ATOM 702 C C . LEU A 1 89 ? -5.105 10.904 8.111 1.00 93.12 89 LEU A C 1
ATOM 704 O O . LEU A 1 89 ? -4.053 10.340 8.441 1.00 93.12 89 LEU A O 1
ATOM 708 N N . PRO A 1 90 ? -5.905 10.411 7.149 1.00 96.00 90 PRO A N 1
ATOM 709 C CA . PRO A 1 90 ? -5.523 9.257 6.353 1.00 96.00 90 PRO A CA 1
ATOM 710 C C . PRO A 1 90 ? -4.139 9.432 5.711 1.00 96.00 90 PRO A C 1
ATOM 712 O O . PRO A 1 90 ? -3.741 10.518 5.274 1.00 96.00 90 PRO A O 1
ATOM 715 N N . ILE A 1 91 ? -3.383 8.341 5.668 1.00 97.31 91 ILE A N 1
ATOM 716 C CA . ILE A 1 91 ? -2.047 8.270 5.091 1.00 97.31 91 ILE A CA 1
ATOM 717 C C . ILE A 1 91 ? -2.161 7.614 3.718 1.00 97.31 91 ILE A C 1
ATOM 719 O O . ILE A 1 91 ? -2.373 6.406 3.617 1.00 97.31 91 ILE A O 1
ATOM 723 N N . GLY A 1 92 ? -1.997 8.398 2.654 1.00 96.88 92 GLY A N 1
ATOM 724 C CA . GLY A 1 92 ? -1.979 7.860 1.295 1.00 96.88 92 GLY A CA 1
ATOM 725 C C . GLY A 1 92 ? -0.746 6.991 1.047 1.00 96.88 92 GLY A C 1
ATOM 726 O O . GLY A 1 92 ? 0.372 7.361 1.420 1.00 96.88 92 GLY A O 1
ATOM 727 N N . VAL A 1 93 ? -0.923 5.855 0.379 1.00 96.56 93 VAL A N 1
ATOM 728 C CA . VAL A 1 93 ? 0.175 5.001 -0.082 1.00 96.56 93 VAL A CA 1
ATOM 729 C C . VAL A 1 93 ? 0.835 5.665 -1.287 1.00 96.56 93 VAL A C 1
ATOM 731 O O . VAL A 1 93 ? 0.446 5.487 -2.437 1.00 96.56 93 VAL A O 1
ATOM 734 N N . SER A 1 94 ? 1.843 6.482 -1.003 1.00 95.44 94 SER A N 1
ATOM 735 C CA . SER A 1 94 ? 2.604 7.235 -1.995 1.00 95.44 94 SER A CA 1
ATOM 736 C C . SER A 1 94 ? 4.044 7.391 -1.533 1.00 95.44 94 SER A C 1
ATOM 738 O O . SER A 1 94 ? 4.301 7.550 -0.340 1.00 95.44 94 SER A O 1
ATOM 740 N N . VAL A 1 95 ? 4.983 7.441 -2.483 1.00 95.00 95 VAL A N 1
ATOM 741 C CA . VAL A 1 95 ? 6.400 7.740 -2.206 1.00 95.00 95 VAL A CA 1
ATOM 742 C C . VAL A 1 95 ? 6.547 9.067 -1.452 1.00 95.00 95 VAL A C 1
ATOM 744 O O . VAL A 1 95 ? 7.422 9.198 -0.604 1.00 95.00 95 VAL A O 1
ATOM 747 N N . ARG A 1 96 ? 5.641 10.026 -1.688 1.00 96.31 96 ARG A N 1
ATOM 748 C CA . ARG A 1 96 ? 5.622 11.327 -0.996 1.00 96.31 96 ARG A CA 1
ATOM 749 C C . ARG A 1 96 ? 5.385 11.214 0.512 1.00 96.31 96 ARG A C 1
ATOM 751 O O . ARG A 1 96 ? 5.797 12.100 1.249 1.00 96.31 96 ARG A O 1
ATOM 758 N N . ASN A 1 97 ? 4.739 10.137 0.950 1.00 97.00 97 ASN A N 1
ATOM 759 C CA . ASN A 1 97 ? 4.416 9.887 2.351 1.00 97.00 97 ASN A CA 1
ATOM 760 C C . ASN A 1 97 ? 5.401 8.911 3.010 1.00 97.00 97 ASN A C 1
ATOM 762 O O . ASN A 1 97 ? 5.234 8.593 4.187 1.00 97.00 97 ASN A O 1
ATOM 766 N N . VAL A 1 98 ? 6.425 8.435 2.287 1.00 97.12 98 VAL A N 1
ATOM 767 C CA . VAL A 1 98 ? 7.489 7.603 2.860 1.00 97.12 98 VAL A CA 1
ATOM 768 C C . VAL A 1 98 ? 8.356 8.465 3.766 1.00 97.12 98 VAL A C 1
ATOM 770 O O . VAL A 1 98 ? 9.001 9.413 3.326 1.00 97.12 98 VAL A O 1
ATOM 773 N N . TRP A 1 99 ? 8.384 8.114 5.047 1.00 96.31 99 TRP A N 1
ATOM 774 C CA . TRP A 1 99 ? 9.186 8.809 6.046 1.00 96.31 99 TRP A CA 1
ATOM 775 C C . TRP A 1 99 ? 10.569 8.175 6.209 1.00 96.31 99 TRP A C 1
ATOM 777 O O . TRP A 1 99 ? 11.578 8.875 6.262 1.00 96.31 99 TRP A O 1
ATOM 787 N N . THR A 1 100 ? 10.638 6.846 6.288 1.00 95.31 100 THR A N 1
ATOM 788 C CA . THR A 1 100 ? 11.905 6.115 6.392 1.00 95.31 100 THR A CA 1
ATOM 789 C C . THR A 1 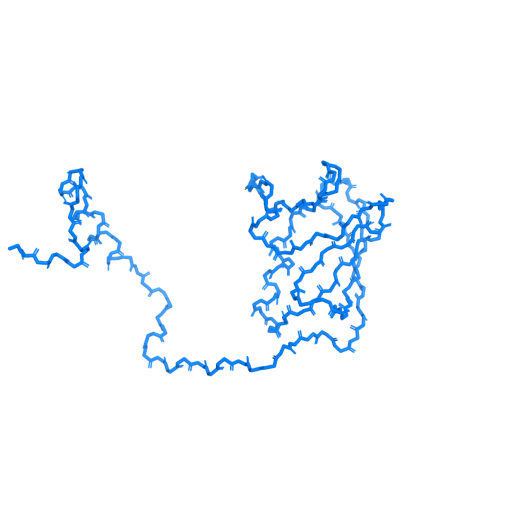100 ? 11.770 4.706 5.830 1.00 95.31 100 THR A C 1
ATOM 791 O O . THR A 1 100 ? 10.673 4.149 5.768 1.00 95.31 100 THR A O 1
ATOM 794 N N . THR A 1 101 ? 12.902 4.142 5.420 1.00 94.31 101 THR A N 1
ATOM 795 C CA . THR A 1 101 ? 13.042 2.775 4.901 1.00 94.31 101 THR A CA 1
ATOM 796 C C . THR A 1 101 ? 13.988 1.927 5.757 1.00 94.31 101 THR A C 1
ATOM 798 O O . THR A 1 101 ? 14.413 0.842 5.359 1.00 94.31 101 THR A O 1
ATOM 801 N N . ALA A 1 102 ? 14.348 2.403 6.955 1.00 91.38 102 ALA A N 1
ATOM 802 C CA . ALA A 1 102 ? 15.222 1.672 7.862 1.00 91.38 102 ALA A CA 1
ATOM 803 C C . ALA A 1 102 ? 14.525 0.395 8.379 1.00 91.38 102 ALA A C 1
ATOM 805 O O . ALA A 1 102 ? 13.728 0.439 9.316 1.00 91.38 102 ALA A O 1
ATOM 806 N N . ARG A 1 103 ? 14.874 -0.756 7.784 1.00 87.62 103 ARG A N 1
ATOM 807 C CA . ARG A 1 103 ? 14.355 -2.118 8.058 1.00 87.62 103 ARG A CA 1
ATOM 808 C C . ARG A 1 103 ? 12.916 -2.412 7.610 1.00 87.62 103 ARG A C 1
ATOM 810 O O . ARG A 1 103 ? 12.551 -3.579 7.594 1.00 87.62 103 ARG A O 1
ATOM 817 N N . ASN A 1 104 ? 12.101 -1.406 7.317 1.00 92.56 104 ASN A N 1
ATOM 818 C CA . ASN A 1 104 ? 10.737 -1.521 6.777 1.00 92.56 104 ASN A CA 1
ATOM 819 C C . ASN A 1 104 ? 10.342 -0.195 6.134 1.00 92.56 104 ASN A C 1
ATOM 821 O O . ASN A 1 104 ? 10.980 0.828 6.398 1.00 92.56 104 ASN A O 1
ATOM 825 N N . ILE A 1 105 ? 9.281 -0.207 5.330 1.00 94.94 105 ILE A N 1
ATOM 826 C CA . ILE A 1 105 ? 8.694 1.025 4.816 1.00 94.94 105 ILE A CA 1
ATOM 827 C C . ILE A 1 105 ? 7.803 1.616 5.907 1.00 94.94 105 ILE A C 1
ATOM 829 O O . ILE A 1 105 ? 6.927 0.945 6.463 1.00 94.94 105 ILE A O 1
ATOM 833 N N . VAL A 1 106 ? 8.037 2.892 6.208 1.00 96.00 106 VAL A N 1
ATOM 834 C CA . VAL A 1 106 ? 7.217 3.669 7.134 1.00 96.00 106 VAL A CA 1
ATOM 835 C C . VAL A 1 106 ? 6.546 4.803 6.379 1.00 96.00 106 VAL A C 1
ATOM 837 O O . VAL A 1 106 ? 7.232 5.638 5.787 1.00 96.00 106 VAL A O 1
ATOM 840 N N . LEU A 1 107 ? 5.217 4.851 6.433 1.00 97.25 107 LEU A N 1
ATOM 841 C CA . LEU A 1 107 ? 4.426 5.961 5.906 1.00 97.25 107 LEU A CA 1
ATOM 842 C C . LEU A 1 107 ? 4.009 6.906 7.032 1.00 97.25 107 LEU A C 1
ATOM 844 O O . LEU A 1 107 ? 3.802 6.462 8.160 1.00 97.25 107 LEU A O 1
ATOM 848 N N . ARG A 1 108 ? 3.855 8.195 6.730 1.00 96.69 108 ARG A N 1
ATOM 849 C CA . ARG A 1 108 ? 3.399 9.224 7.676 1.00 96.69 108 ARG A CA 1
ATOM 850 C C . ARG A 1 108 ? 2.483 10.232 6.986 1.00 96.69 108 ARG A C 1
ATOM 852 O O . ARG A 1 108 ? 2.707 10.566 5.827 1.00 96.69 108 ARG A O 1
ATOM 859 N N . SER A 1 109 ? 1.511 10.768 7.725 1.00 96.06 109 SER A N 1
ATOM 860 C CA . SER A 1 109 ? 0.718 11.936 7.313 1.00 96.06 109 SER A CA 1
ATOM 861 C C . SER A 1 109 ? 0.525 12.896 8.487 1.00 96.06 10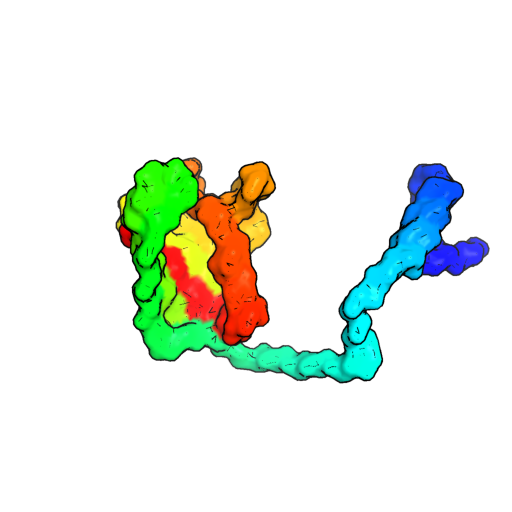9 SER A C 1
ATOM 863 O O . SER A 1 109 ? 0.135 12.484 9.576 1.00 96.06 109 SER A O 1
ATOM 865 N N . GLY A 1 110 ? 0.796 14.187 8.298 1.00 92.94 110 GLY A N 1
ATOM 866 C CA . GLY A 1 110 ? 0.615 15.187 9.356 1.00 92.94 110 GLY A CA 1
ATOM 867 C C . GLY A 1 110 ? 1.546 14.972 10.558 1.00 92.94 110 GLY A C 1
ATOM 868 O O . GLY A 1 110 ? 2.768 15.034 10.417 1.00 92.94 110 GLY A O 1
ATOM 869 N N . SER A 1 111 ? 0.987 14.763 11.755 1.00 91.12 111 SER A N 1
ATOM 870 C CA . SER A 1 111 ? 1.738 14.612 13.016 1.00 91.12 111 SER A CA 1
ATOM 871 C C . SER A 1 111 ? 2.814 13.513 12.957 1.00 91.12 111 SER A C 1
ATOM 873 O O . SER A 1 111 ? 2.674 12.519 12.249 1.00 91.12 111 SER A O 1
ATOM 875 N N . THR A 1 112 ? 3.905 13.662 13.715 1.00 90.25 112 THR A N 1
ATOM 876 C CA . THR A 1 112 ? 4.951 12.624 13.861 1.00 90.25 112 THR A CA 1
ATOM 877 C C . THR A 1 112 ? 4.449 11.361 14.557 1.00 90.25 112 THR A C 1
ATOM 879 O O . THR A 1 112 ? 5.105 10.328 14.468 1.00 90.25 112 THR A O 1
ATOM 882 N N . HIS A 1 113 ? 3.291 11.424 15.216 1.00 90.88 113 HIS A N 1
ATOM 883 C CA . HIS A 1 113 ? 2.637 10.271 15.836 1.00 90.88 113 HIS A CA 1
ATOM 884 C C . HIS A 1 113 ? 1.748 9.486 14.857 1.00 90.88 113 HIS A C 1
ATOM 886 O O . HIS A 1 113 ? 1.507 8.302 15.079 1.00 90.88 113 HIS A O 1
ATOM 892 N N . ASN A 1 114 ? 1.325 10.103 13.746 1.00 95.62 114 ASN A N 1
ATOM 893 C CA . ASN A 1 114 ? 0.494 9.460 12.731 1.00 95.62 114 ASN A CA 1
ATOM 894 C C . ASN A 1 114 ? 1.360 8.810 11.642 1.00 95.62 114 ASN A C 1
ATOM 896 O O . ASN A 1 114 ? 1.613 9.382 10.575 1.00 95.62 114 ASN A O 1
ATOM 900 N N . TYR A 1 115 ? 1.854 7.613 11.949 1.00 94.94 115 TYR A N 1
ATOM 901 C CA . TYR A 1 115 ? 2.651 6.804 11.035 1.00 94.94 115 TYR A CA 1
ATOM 902 C C . TYR A 1 115 ? 2.197 5.341 11.024 1.00 94.94 115 TYR A C 1
ATOM 904 O O . TYR A 1 115 ? 1.565 4.854 11.962 1.00 94.94 115 TYR A O 1
ATOM 912 N N . MET A 1 116 ? 2.556 4.632 9.957 1.00 94.31 116 MET A N 1
ATOM 913 C CA . MET A 1 116 ? 2.316 3.203 9.760 1.00 94.31 116 MET A CA 1
ATOM 914 C C . MET A 1 116 ? 3.619 2.517 9.363 1.00 94.31 116 MET A C 1
ATOM 916 O O . MET A 1 116 ? 4.340 3.023 8.508 1.00 94.31 116 MET A O 1
ATOM 920 N N . ARG A 1 117 ? 3.934 1.378 9.988 1.00 93.06 117 ARG A N 1
ATOM 921 C CA . ARG A 1 117 ? 5.170 0.600 9.763 1.00 93.06 117 ARG A CA 1
ATOM 922 C C . ARG A 1 117 ? 4.840 -0.765 9.173 1.00 93.06 117 ARG A C 1
ATOM 924 O O . ARG A 1 117 ? 3.761 -1.283 9.439 1.00 93.06 117 ARG A O 1
ATOM 931 N N . ILE A 1 118 ? 5.804 -1.371 8.475 1.00 91.69 118 ILE A N 1
ATOM 932 C CA . ILE A 1 118 ? 5.646 -2.683 7.810 1.00 91.69 118 ILE A CA 1
ATOM 933 C C . ILE A 1 118 ? 4.441 -2.661 6.862 1.00 91.69 118 ILE A C 1
ATOM 935 O O . ILE A 1 118 ? 3.598 -3.557 6.843 1.00 91.69 118 ILE A O 1
ATOM 939 N N . VAL A 1 119 ? 4.315 -1.577 6.100 1.00 93.94 119 VAL A N 1
ATOM 940 C CA . VAL A 1 119 ? 3.222 -1.444 5.132 1.00 93.94 119 VAL A CA 1
ATOM 941 C C . VAL A 1 119 ? 3.497 -2.246 3.860 1.00 93.94 119 VAL A C 1
ATOM 943 O O . VAL A 1 119 ? 2.569 -2.548 3.119 1.00 93.94 119 VAL A O 1
ATOM 946 N N . GLU A 1 120 ? 4.754 -2.622 3.610 1.00 94.00 120 GLU A N 1
ATOM 947 C CA . GLU A 1 120 ? 5.212 -3.258 2.374 1.00 94.00 120 GLU A CA 1
ATOM 948 C C . GLU A 1 120 ? 4.449 -4.538 2.019 1.00 94.00 120 GLU A C 1
ATOM 950 O O . GLU A 1 120 ? 4.081 -4.719 0.862 1.00 94.00 120 GLU A O 1
ATOM 955 N N . HIS A 1 121 ? 4.150 -5.400 2.995 1.00 91.56 121 HIS A N 1
ATOM 956 C CA . HIS A 1 121 ? 3.440 -6.656 2.734 1.00 91.56 121 HIS A CA 1
ATOM 957 C C . HIS A 1 121 ? 1.973 -6.416 2.372 1.00 91.56 121 HIS A C 1
ATOM 959 O O . HIS A 1 121 ? 1.425 -7.119 1.530 1.00 91.56 121 HIS A O 1
ATOM 965 N N . ILE A 1 122 ? 1.345 -5.404 2.978 1.00 92.50 122 ILE A N 1
ATOM 966 C CA . ILE A 1 122 ? -0.029 -5.009 2.654 1.00 92.50 122 ILE A CA 1
ATOM 967 C C . ILE A 1 122 ? -0.059 -4.374 1.262 1.00 92.50 122 ILE A C 1
ATOM 969 O O . ILE A 1 122 ? -0.895 -4.736 0.443 1.00 92.50 122 ILE A O 1
ATOM 973 N N . ILE A 1 123 ? 0.886 -3.480 0.962 1.00 92.25 123 ILE A N 1
ATOM 974 C CA . ILE A 1 123 ? 0.981 -2.808 -0.341 1.00 92.25 123 ILE A CA 1
ATOM 975 C C . ILE A 1 123 ? 1.279 -3.811 -1.461 1.00 92.25 123 ILE A C 1
ATOM 977 O O . ILE A 1 123 ? 0.756 -3.657 -2.559 1.00 92.25 123 ILE A O 1
ATOM 981 N N . ALA A 1 124 ? 2.064 -4.861 -1.207 1.00 91.38 124 ALA A N 1
ATOM 982 C CA . ALA A 1 124 ? 2.334 -5.901 -2.199 1.00 91.38 124 ALA A CA 1
ATOM 983 C C . ALA A 1 124 ? 1.054 -6.611 -2.685 1.00 91.38 124 ALA A C 1
ATOM 985 O O . ALA A 1 124 ? 0.986 -7.015 -3.848 1.00 91.38 124 ALA A O 1
ATOM 986 N N . LEU A 1 125 ? 0.010 -6.692 -1.847 1.00 89.31 125 LEU A N 1
ATOM 987 C CA . LEU A 1 125 ? -1.290 -7.252 -2.240 1.00 89.31 125 LEU A CA 1
ATOM 988 C C . LEU A 1 125 ? -1.940 -6.466 -3.381 1.00 89.31 125 LEU A C 1
ATOM 990 O O . LEU A 1 125 ? -2.654 -7.062 -4.179 1.00 89.31 125 LEU A O 1
ATOM 994 N N . ARG A 1 126 ? -1.660 -5.161 -3.506 1.00 87.88 126 ARG A N 1
ATOM 995 C CA . ARG A 1 126 ? -2.148 -4.326 -4.613 1.00 87.88 126 ARG A CA 1
ATOM 996 C C . ARG A 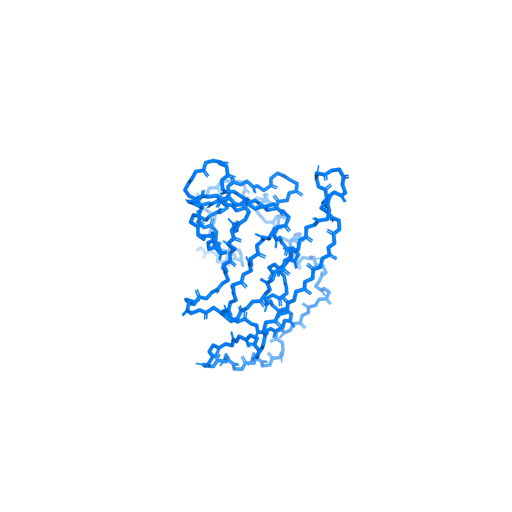1 126 ? -1.816 -4.936 -5.970 1.00 87.88 126 ARG A C 1
ATOM 998 O O . ARG A 1 126 ? -2.691 -5.053 -6.820 1.00 87.88 126 ARG A O 1
ATOM 1005 N N . MET A 1 127 ? -0.556 -5.334 -6.143 1.00 79.94 127 MET A N 1
ATOM 1006 C CA . MET A 1 127 ? -0.065 -5.912 -7.394 1.00 79.94 127 MET A CA 1
ATOM 1007 C C . MET A 1 127 ? -0.578 -7.337 -7.599 1.00 79.94 127 MET A C 1
ATOM 1009 O O . MET A 1 127 ? -0.850 -7.727 -8.726 1.00 79.94 127 MET A O 1
ATOM 1013 N N . GLY A 1 128 ? -0.715 -8.110 -6.517 1.00 86.25 128 GLY A N 1
ATOM 1014 C CA . GLY A 1 128 ? -1.160 -9.504 -6.592 1.00 86.25 128 GLY A CA 1
ATOM 1015 C C . GLY A 1 128 ? -2.667 -9.686 -6.791 1.00 86.25 128 GLY A C 1
ATOM 1016 O O . GLY A 1 128 ? -3.081 -10.718 -7.306 1.00 86.25 128 GLY A O 1
ATOM 1017 N N . LEU A 1 129 ? -3.482 -8.713 -6.373 1.00 90.38 129 LEU A N 1
ATOM 1018 C CA . LEU A 1 129 ? -4.947 -8.794 -6.419 1.00 90.38 129 LEU A CA 1
ATOM 1019 C C . LEU A 1 129 ? -5.579 -7.902 -7.491 1.00 90.38 129 LEU A C 1
ATOM 1021 O O . LEU A 1 129 ? -6.786 -8.000 -7.690 1.00 90.38 129 LEU A O 1
ATOM 1025 N N . GLY A 1 130 ? -4.799 -7.028 -8.137 1.00 89.88 130 GLY A N 1
ATOM 1026 C CA . GLY A 1 130 ? -5.319 -6.059 -9.101 1.00 89.88 130 GLY A CA 1
ATOM 1027 C C . GLY A 1 130 ? -6.372 -5.156 -8.465 1.00 89.88 130 GLY A C 1
ATOM 1028 O O . GLY A 1 130 ? -7.496 -5.125 -8.938 1.00 89.88 130 GLY A O 1
ATOM 1029 N N . LEU A 1 131 ? -6.033 -4.511 -7.340 1.00 92.94 131 LEU A N 1
ATOM 1030 C CA . LEU A 1 131 ? -6.924 -3.613 -6.593 1.00 92.94 131 LEU A CA 1
ATOM 1031 C C . LEU A 1 131 ? -6.393 -2.179 -6.624 1.00 92.94 131 LEU A C 1
ATOM 1033 O O . LEU A 1 131 ? -5.327 -1.906 -6.076 1.00 92.94 131 LEU A O 1
ATOM 1037 N N . ASP A 1 132 ? -7.144 -1.230 -7.170 1.00 93.75 132 ASP A N 1
ATOM 1038 C CA . ASP A 1 132 ? -6.681 0.155 -7.320 1.00 93.75 132 ASP A CA 1
ATOM 1039 C C . ASP A 1 132 ? -6.972 1.041 -6.115 1.00 93.75 132 ASP A C 1
ATOM 1041 O O . ASP A 1 132 ? -6.113 1.838 -5.728 1.00 93.75 132 ASP A O 1
ATOM 1045 N N . SER A 1 133 ? -8.152 0.886 -5.513 1.00 95.81 133 SER A N 1
ATOM 1046 C CA . SER A 1 133 ? -8.659 1.799 -4.487 1.00 95.81 133 SER A CA 1
ATOM 1047 C C . SER A 1 133 ? -9.098 1.046 -3.238 1.00 95.81 133 SER A C 1
ATOM 1049 O O . SER A 1 133 ? -10.053 0.276 -3.290 1.00 95.81 133 SER A O 1
ATOM 1051 N N . ILE A 1 134 ? -8.419 1.252 -2.107 1.00 97.19 134 ILE A N 1
ATOM 1052 C CA . ILE A 1 134 ? -8.696 0.558 -0.837 1.00 97.19 134 ILE A CA 1
ATOM 1053 C C . ILE A 1 134 ? -8.431 1.477 0.351 1.00 97.19 134 ILE A C 1
ATOM 1055 O O . ILE A 1 134 ? -7.400 2.146 0.416 1.00 97.19 134 ILE A O 1
ATOM 1059 N N . MET A 1 135 ? -9.336 1.453 1.328 1.00 97.44 135 MET A N 1
ATOM 1060 C CA . MET A 1 135 ? -9.118 2.046 2.641 1.00 97.44 135 MET A CA 1
ATOM 1061 C C . MET A 1 135 ? -8.799 0.930 3.633 1.00 97.44 135 MET A C 1
ATOM 1063 O O . MET A 1 135 ? -9.529 -0.057 3.734 1.00 97.44 135 MET A O 1
ATOM 1067 N N . VAL A 1 136 ? -7.698 1.084 4.364 1.00 97.06 136 VAL A N 1
ATOM 1068 C CA . VAL A 1 136 ? -7.260 0.156 5.406 1.00 97.06 136 VAL A CA 1
ATOM 1069 C C . VAL A 1 136 ? -7.301 0.873 6.748 1.00 97.06 136 VAL A C 1
ATOM 1071 O O . VAL A 1 136 ? -6.454 1.714 7.050 1.00 97.06 136 VAL A O 1
ATOM 1074 N N . LYS A 1 137 ? -8.288 0.537 7.571 1.00 96.69 137 LYS A N 1
ATOM 1075 C CA . LYS A 1 137 ? -8.459 1.089 8.915 1.00 96.69 137 LYS A CA 1
ATOM 1076 C C . LYS A 1 137 ? -7.715 0.256 9.942 1.00 96.69 137 LYS A C 1
ATOM 1078 O O . LYS A 1 137 ? -7.784 -0.971 9.912 1.00 96.69 137 LYS A O 1
ATOM 1083 N N . VAL A 1 138 ? -7.034 0.930 10.855 1.00 94.25 138 VAL A N 1
ATOM 1084 C CA . VAL A 1 138 ? -6.394 0.340 12.030 1.00 94.25 138 VAL A CA 1
ATOM 1085 C C . VAL A 1 138 ? -7.252 0.660 13.242 1.00 94.25 138 VAL A C 1
ATOM 1087 O O . VAL A 1 138 ? -7.478 1.836 13.528 1.00 94.25 138 VAL A O 1
ATOM 1090 N N . LEU A 1 139 ? -7.720 -0.395 13.911 1.00 91.06 139 LEU A N 1
ATOM 1091 C CA . LEU A 1 139 ? -8.517 -0.327 15.137 1.00 91.06 139 LEU A CA 1
ATOM 1092 C C . LEU A 1 139 ? -7.666 -0.602 16.384 1.00 91.06 139 LEU A C 1
ATOM 1094 O O . LEU A 1 139 ? -6.699 -1.407 16.293 1.00 91.06 139 LEU A O 1
#

pLDDT: mean 90.42, std 7.78, range [54.69, 97.56]

Radius of gyration: 21.34 Å; chains: 1; bounding box: 54×31×54 Å

Secondary structure (DSSP, 8-state):
---BTTB---SS-HHHHHHHHHHHHTS--S---TTSPPPPPPSS----SS-EEEEEE-TTTTT-EEEEEEEE-SSSSEEEEETTSTTPPPEE-SGGGEEE-SSS-EEE-SSTT-EEES-HHHHHHHHHHT---EEEEE-

Sequence (139 aa):
MTAEPYGIILAGMTDAVRRSYERWARQAVDWDLTDRPVDAPDLQQTTIGQRVAVSGPGTFLGRERRTLVFEPAAEPGWWFAREDQADALPIGVSVRNVWTTARNIVLRSGSTHNYMRIVEHIIALRMGLGLDSIMVKVL